Protein AF-A0A392QQW1-F1 (afdb_monomer)

Radius of gyration: 14.08 Å; Cα contacts (8 Å, |Δi|>4): 151; chains: 1; bounding box: 34×27×39 Å

Secondary structure (DSSP, 8-state):
-PPPP-TTS-HHHHHHHHTTSEEEEETTS---S-TT-EEEEEETTHHHH--HHHHHHHHHHHHHHEEEEEEEE---TT--S-STTTTTTS-SPPP-EEEEE---

Organism: NCBI:txid97028

Structure (mmCIF, N/CA/C/O backbone):
data_AF-A0A392QQW1-F1
#
_entry.id   AF-A0A392QQW1-F1
#
loop_
_atom_site.group_PDB
_atom_site.id
_atom_site.type_symbol
_atom_site.label_atom_id
_atom_site.label_alt_id
_atom_site.label_comp_id
_atom_site.label_asym_id
_atom_site.label_entity_id
_atom_site.label_seq_id
_atom_site.pdbx_PDB_ins_code
_atom_site.Cartn_x
_atom_site.Cartn_y
_atom_site.Cartn_z
_atom_site.occupancy
_atom_site.B_iso_or_equiv
_atom_site.auth_seq_id
_atom_site.auth_comp_id
_atom_site.auth_asym_id
_atom_site.auth_atom_id
_atom_site.pdbx_PDB_model_num
ATOM 1 N N . VAL A 1 1 ? -8.112 15.455 4.403 1.00 60.12 1 VAL A N 1
ATOM 2 C CA . VAL A 1 1 ? -7.328 15.033 3.221 1.00 60.12 1 VAL A CA 1
ATOM 3 C C . VAL A 1 1 ? -8.315 14.800 2.103 1.00 60.12 1 VAL A C 1
ATOM 5 O O . VAL A 1 1 ? -9.230 14.001 2.287 1.00 60.12 1 VAL A O 1
ATOM 8 N N . GLU A 1 2 ? -8.196 15.572 1.031 1.00 57.81 2 GLU A N 1
ATOM 9 C CA . GLU A 1 2 ? -9.027 15.411 -0.161 1.00 57.81 2 GLU A CA 1
ATOM 10 C C . GLU A 1 2 ? -8.633 14.104 -0.878 1.00 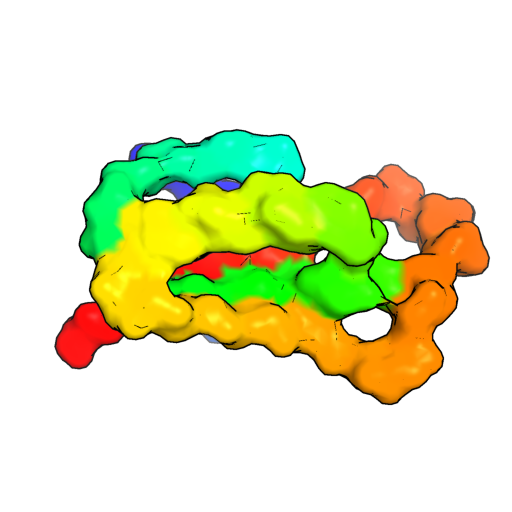57.81 2 GLU A C 1
ATOM 12 O O . GLU A 1 2 ? -7.449 13.748 -0.849 1.00 57.81 2 GLU A O 1
ATOM 17 N N . PRO A 1 3 ? -9.583 13.323 -1.423 1.00 61.56 3 PRO A N 1
ATOM 18 C CA . PRO A 1 3 ? -9.258 12.067 -2.092 1.00 61.56 3 PRO A CA 1
ATOM 19 C C . PRO A 1 3 ? -8.358 12.318 -3.304 1.00 61.56 3 PRO A C 1
ATOM 21 O O . PRO A 1 3 ? -8.598 13.256 -4.058 1.00 61.56 3 PRO A O 1
ATOM 24 N N . TYR A 1 4 ? -7.348 11.469 -3.503 1.00 68.31 4 TYR A N 1
ATOM 25 C CA . TYR A 1 4 ? -6.562 11.487 -4.735 1.00 68.31 4 TYR A CA 1
ATOM 26 C C . TYR A 1 4 ? -7.474 11.262 -5.951 1.00 68.31 4 TYR A C 1
ATOM 28 O O . TYR A 1 4 ? -8.490 10.568 -5.839 1.00 68.31 4 TYR A O 1
ATOM 36 N N . ASP A 1 5 ? -7.108 11.836 -7.095 1.00 70.19 5 ASP A N 1
ATOM 37 C CA . ASP A 1 5 ? -7.884 11.682 -8.320 1.00 70.19 5 ASP A CA 1
ATOM 38 C C . ASP A 1 5 ? -7.880 10.217 -8.793 1.00 70.19 5 ASP A C 1
ATOM 40 O O . ASP A 1 5 ? -6.838 9.576 -8.938 1.00 70.19 5 ASP A O 1
ATOM 44 N N . ILE A 1 6 ? -9.079 9.677 -8.996 1.00 73.00 6 ILE A N 1
ATOM 45 C CA . ILE A 1 6 ? -9.343 8.289 -9.384 1.00 73.00 6 ILE A CA 1
ATOM 46 C C . ILE A 1 6 ? -10.206 8.225 -10.650 1.00 73.00 6 ILE A C 1
ATOM 48 O O . ILE A 1 6 ? -10.977 7.280 -10.822 1.00 73.00 6 ILE A O 1
ATOM 52 N N . GLU A 1 7 ? -10.131 9.232 -11.524 1.00 72.56 7 GLU A N 1
ATOM 53 C CA . GLU A 1 7 ? -10.884 9.308 -12.785 1.00 72.56 7 GLU A CA 1
ATOM 54 C C . GLU A 1 7 ? -10.818 8.021 -13.625 1.00 72.56 7 GLU A C 1
ATOM 56 O O . GLU A 1 7 ? -11.855 7.576 -14.126 1.00 72.56 7 GLU A O 1
ATOM 61 N N . ASP A 1 8 ? -9.667 7.348 -13.665 1.00 72.31 8 ASP A N 1
ATOM 62 C CA . ASP A 1 8 ? -9.460 6.107 -14.427 1.00 72.31 8 ASP A CA 1
ATOM 63 C C . ASP A 1 8 ? -9.901 4.823 -13.686 1.00 72.31 8 ASP A C 1
ATOM 65 O O . ASP A 1 8 ? -9.861 3.728 -14.247 1.00 72.31 8 ASP A O 1
ATOM 69 N N . ALA A 1 9 ? -10.338 4.917 -12.424 1.00 75.88 9 ALA A N 1
ATOM 70 C CA . ALA A 1 9 ? -10.715 3.749 -11.626 1.00 75.88 9 ALA A CA 1
ATOM 71 C C . ALA A 1 9 ? -12.119 3.206 -11.960 1.00 75.88 9 ALA A C 1
ATOM 73 O O . ALA A 1 9 ? -13.039 3.950 -12.331 1.00 75.88 9 ALA A O 1
ATOM 74 N N . ASP A 1 10 ? -12.307 1.900 -11.733 1.00 82.62 10 ASP A N 1
ATOM 75 C CA . ASP A 1 10 ? -13.602 1.226 -11.866 1.00 82.62 10 ASP A CA 1
ATOM 76 C C . ASP A 1 10 ? -14.681 1.841 -10.951 1.00 82.62 10 ASP A C 1
ATOM 78 O O . ASP A 1 10 ? -14.398 2.386 -9.875 1.00 82.62 10 ASP A O 1
ATOM 82 N N . ARG A 1 11 ? -15.952 1.719 -11.358 1.00 85.94 11 ARG A N 1
ATOM 83 C CA . ARG A 1 11 ? -17.105 2.243 -10.607 1.00 85.94 11 ARG A CA 1
ATOM 84 C C . ARG A 1 11 ? -17.171 1.692 -9.182 1.00 85.94 11 ARG A C 1
ATOM 86 O O . ARG A 1 11 ? -17.512 2.447 -8.269 1.00 85.94 11 ARG A O 1
ATOM 93 N N . ASN A 1 12 ? -16.814 0.425 -8.972 1.00 85.12 12 ASN A N 1
ATOM 94 C CA . ASN A 1 12 ? -16.821 -0.184 -7.643 1.00 85.12 12 ASN A CA 1
ATOM 95 C C . ASN A 1 12 ? -15.745 0.427 -6.741 1.00 85.12 12 ASN A C 1
ATOM 97 O O . ASN A 1 12 ? -16.024 0.766 -5.592 1.00 85.12 12 ASN A O 1
ATOM 101 N N . CYS A 1 13 ? -14.542 0.654 -7.276 1.00 81.12 13 CYS A N 1
ATOM 102 C CA . CYS A 1 13 ? -13.459 1.316 -6.548 1.00 81.12 13 CYS A CA 1
ATOM 103 C C . CYS A 1 13 ? -13.864 2.742 -6.143 1.00 81.12 13 CYS A C 1
ATOM 105 O O . CYS A 1 13 ? -13.794 3.107 -4.968 1.00 81.12 13 CYS A O 1
ATOM 107 N N . LYS A 1 14 ? -14.421 3.516 -7.085 1.00 84.62 14 LYS A N 1
ATOM 108 C CA . LYS A 1 14 ? -14.960 4.859 -6.812 1.00 84.62 14 LYS A CA 1
ATOM 109 C C . LYS A 1 14 ? -16.023 4.846 -5.714 1.00 84.62 14 LYS A C 1
ATOM 111 O O . LYS A 1 14 ? -16.029 5.728 -4.856 1.00 84.62 14 LYS A O 1
ATOM 116 N N . ALA A 1 15 ? -16.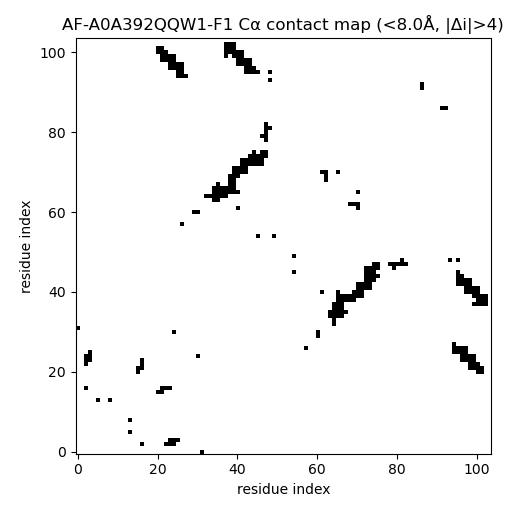907 3.849 -5.707 1.00 88.12 15 ALA A N 1
ATOM 117 C CA . ALA A 1 15 ? -17.921 3.705 -4.668 1.00 88.12 15 ALA A CA 1
ATOM 118 C C . ALA A 1 15 ? -17.307 3.426 -3.285 1.00 88.12 15 ALA A C 1
ATOM 120 O O . ALA A 1 15 ? -17.734 4.033 -2.304 1.00 88.12 15 ALA A O 1
ATOM 121 N N . LEU A 1 16 ? -16.289 2.563 -3.196 1.00 86.50 16 LEU A N 1
ATOM 122 C CA . LEU A 1 16 ? -15.589 2.270 -1.939 1.00 86.50 16 LEU A CA 1
ATOM 123 C C . LEU A 1 16 ? -14.845 3.492 -1.383 1.00 86.50 16 LEU A C 1
ATOM 125 O O . LEU A 1 16 ? -14.876 3.727 -0.174 1.00 86.50 16 LEU A O 1
ATOM 129 N N . VAL A 1 17 ? -14.241 4.303 -2.257 1.00 85.00 17 VAL A N 1
ATOM 130 C CA . VAL A 1 17 ? -13.584 5.562 -1.866 1.00 85.00 17 VAL A CA 1
ATOM 131 C C . VAL A 1 17 ? -14.601 6.586 -1.369 1.00 85.00 17 VAL A C 1
ATOM 133 O O . VAL A 1 17 ? -14.410 7.181 -0.309 1.00 85.00 17 VAL A O 1
ATOM 136 N N . ARG A 1 18 ? -15.727 6.747 -2.078 1.00 85.69 18 ARG A N 1
ATOM 137 C CA . ARG A 1 18 ? -16.825 7.636 -1.655 1.00 85.69 18 ARG A CA 1
ATOM 138 C C . ARG A 1 18 ? -17.433 7.222 -0.315 1.00 85.69 18 ARG A C 1
ATOM 140 O O . ARG A 1 18 ? -17.787 8.088 0.476 1.00 85.69 18 ARG A O 1
ATOM 147 N N . LYS A 1 19 ? -17.516 5.917 -0.040 1.00 88.19 19 LYS A N 1
ATOM 148 C CA . LYS A 1 19 ? -17.955 5.371 1.257 1.00 88.19 19 LYS A CA 1
ATOM 149 C C . LYS A 1 19 ? -16.902 5.511 2.366 1.00 88.19 19 LYS A C 1
ATOM 151 O O . LYS A 1 19 ? -17.193 5.184 3.509 1.00 88.19 19 LYS A O 1
ATOM 156 N N . GLY A 1 20 ? -15.685 5.966 2.053 1.00 83.62 20 GLY A N 1
ATOM 157 C CA . GLY A 1 20 ? -14.595 6.133 3.019 1.00 83.62 20 GLY A CA 1
ATOM 158 C C . GLY A 1 20 ? -13.940 4.828 3.484 1.00 83.62 20 GLY A C 1
ATOM 159 O O . GLY A 1 20 ? -13.076 4.874 4.358 1.00 83.62 20 GLY A O 1
ATOM 160 N N . ILE A 1 21 ? -14.320 3.692 2.891 1.00 84.56 21 ILE A N 1
ATOM 161 C CA . ILE A 1 21 ? -13.774 2.360 3.198 1.00 84.56 21 ILE A CA 1
ATOM 162 C C . ILE A 1 21 ? -12.328 2.267 2.702 1.00 84.56 21 ILE A C 1
ATOM 164 O O . ILE A 1 21 ? -11.452 1.743 3.389 1.00 84.56 21 ILE A O 1
ATOM 168 N N . VAL A 1 22 ? -12.087 2.822 1.512 1.00 85.94 22 VAL A N 1
ATOM 169 C CA . VAL A 1 22 ? -10.774 2.865 0.870 1.00 85.94 22 VAL A CA 1
ATOM 170 C C . VAL A 1 22 ? -10.294 4.309 0.808 1.00 85.94 22 VAL A C 1
ATOM 172 O O . VAL A 1 22 ? -11.036 5.208 0.408 1.00 85.94 22 VAL A O 1
ATOM 175 N N . ARG A 1 23 ? -9.036 4.545 1.176 1.00 86.81 23 ARG A N 1
ATOM 176 C CA . ARG A 1 23 ? -8.333 5.797 0.874 1.00 86.81 23 ARG A CA 1
ATOM 177 C C . ARG A 1 23 ? -7.298 5.534 -0.206 1.00 86.81 23 ARG A C 1
ATOM 179 O O . ARG A 1 23 ? -6.660 4.489 -0.205 1.00 86.81 23 ARG A O 1
ATOM 186 N N . VAL A 1 24 ? -7.151 6.478 -1.129 1.00 84.31 24 VAL A N 1
ATOM 187 C CA . VAL A 1 24 ? -6.184 6.378 -2.225 1.00 84.31 24 VAL A CA 1
ATOM 188 C C . VAL A 1 24 ? -5.121 7.446 -2.041 1.00 84.31 24 VAL A C 1
ATOM 190 O O . VAL A 1 24 ? -5.446 8.587 -1.709 1.00 84.31 24 VAL A O 1
ATOM 193 N N . ALA A 1 25 ? -3.861 7.069 -2.220 1.00 82.81 25 ALA A N 1
ATOM 194 C CA . ALA A 1 25 ? -2.734 7.989 -2.207 1.00 82.81 25 ALA A CA 1
ATOM 195 C C . ALA A 1 25 ? -1.740 7.644 -3.317 1.00 82.81 25 ALA A C 1
ATOM 197 O O . ALA A 1 25 ? -1.653 6.498 -3.759 1.00 82.81 25 ALA A O 1
ATOM 198 N N . ASP A 1 26 ? -0.974 8.641 -3.744 1.00 77.00 26 ASP A N 1
ATOM 199 C CA . ASP A 1 26 ? 0.160 8.438 -4.635 1.00 77.00 26 ASP A CA 1
ATOM 200 C C . ASP A 1 26 ? 1.431 8.301 -3.806 1.00 77.00 26 ASP A C 1
ATOM 202 O O . ASP A 1 26 ? 1.822 9.194 -3.055 1.00 77.00 26 ASP A O 1
ATOM 206 N N . ILE A 1 27 ? 2.071 7.152 -3.971 1.00 76.06 27 ILE A N 1
ATOM 207 C CA . ILE A 1 27 ? 3.278 6.747 -3.260 1.00 76.06 27 ILE A CA 1
ATOM 208 C C . ILE A 1 27 ? 4.502 7.623 -3.568 1.00 76.06 27 ILE A C 1
ATOM 210 O O . ILE A 1 27 ? 5.487 7.586 -2.832 1.00 76.06 27 ILE A O 1
ATOM 214 N N . LYS A 1 28 ? 4.440 8.436 -4.633 1.00 72.25 28 LYS A N 1
ATOM 215 C CA . LYS A 1 28 ? 5.444 9.464 -4.945 1.00 72.25 28 LYS A CA 1
ATOM 216 C C . LYS A 1 28 ? 5.516 10.548 -3.872 1.00 72.25 28 LYS A C 1
ATOM 218 O O . LYS A 1 28 ? 6.564 11.178 -3.733 1.00 72.25 28 LYS A O 1
ATOM 223 N N . PHE A 1 29 ? 4.436 10.755 -3.121 1.00 80.75 29 PHE A N 1
ATOM 224 C CA . PHE A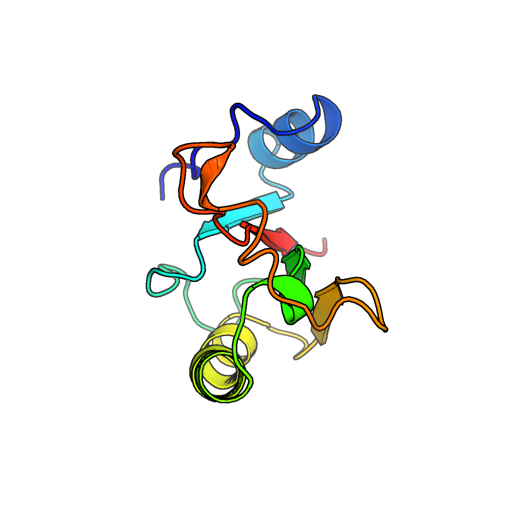 1 29 ? 4.350 11.767 -2.078 1.00 80.75 29 PHE A CA 1
ATOM 225 C C . PHE A 1 29 ? 4.362 11.127 -0.684 1.00 80.75 29 PHE A C 1
ATOM 227 O O . PHE A 1 29 ? 3.859 10.016 -0.510 1.00 80.75 29 PHE A O 1
ATOM 234 N N . PRO A 1 30 ? 4.912 11.817 0.333 1.00 81.81 30 PRO A N 1
ATOM 235 C CA . PRO A 1 30 ? 4.815 11.361 1.714 1.00 81.81 30 PRO A CA 1
ATOM 236 C C . PRO A 1 30 ? 3.355 11.140 2.104 1.00 81.81 30 PRO A C 1
ATOM 238 O O . PRO A 1 30 ? 2.508 11.999 1.844 1.00 81.81 30 PRO A O 1
ATOM 241 N N . LEU A 1 31 ? 3.050 10.015 2.750 1.00 86.25 31 LEU A N 1
ATOM 242 C CA . LEU A 1 31 ? 1.672 9.735 3.119 1.00 86.25 31 LEU A CA 1
ATOM 243 C C . LEU A 1 31 ? 1.216 10.671 4.250 1.00 86.25 31 LEU A C 1
ATOM 245 O O . LEU A 1 31 ? 1.783 10.637 5.348 1.00 86.25 31 LEU A O 1
ATOM 249 N N . PRO A 1 32 ? 0.141 11.456 4.052 1.00 86.38 32 PRO A N 1
ATOM 250 C CA . PRO A 1 32 ? -0.336 12.443 5.021 1.00 86.38 32 PRO A CA 1
ATOM 251 C C . PRO A 1 32 ? -1.135 11.806 6.173 1.00 86.38 32 PRO A C 1
ATOM 253 O O . PRO A 1 32 ? -2.025 12.431 6.750 1.00 86.38 32 PRO A O 1
ATOM 256 N N . TYR A 1 33 ? -0.862 10.541 6.493 1.00 89.44 33 TYR A N 1
ATOM 257 C CA . TYR A 1 33 ? -1.588 9.766 7.494 1.00 89.44 33 TYR A CA 1
ATOM 258 C C . TYR A 1 33 ? -0.766 9.611 8.769 1.00 89.44 33 TYR A C 1
ATOM 260 O O . TYR A 1 33 ? 0.469 9.597 8.749 1.00 89.44 33 TYR A O 1
ATOM 268 N N . ARG A 1 34 ? -1.454 9.487 9.906 1.00 90.81 34 ARG A N 1
ATOM 269 C CA . ARG A 1 34 ? -0.812 9.217 11.197 1.00 90.81 34 ARG A CA 1
ATOM 270 C C . ARG A 1 34 ? -0.290 7.771 11.231 1.00 90.81 34 ARG A C 1
ATOM 272 O O . ARG A 1 34 ? -0.778 6.934 10.469 1.00 90.81 34 ARG A O 1
ATOM 279 N N . PRO A 1 35 ? 0.693 7.450 12.086 1.00 93.69 35 PRO A N 1
ATOM 280 C CA . PRO A 1 35 ? 1.102 6.064 12.272 1.00 93.69 35 PRO A CA 1
ATOM 281 C C . PRO A 1 35 ? -0.085 5.168 12.659 1.00 93.69 35 PRO A C 1
ATOM 283 O O . PRO A 1 35 ? -0.960 5.623 13.394 1.00 93.69 35 PRO A O 1
ATOM 286 N N . LYS A 1 36 ? -0.099 3.919 12.176 1.00 93.00 36 LYS A N 1
ATOM 287 C CA . LYS A 1 36 ? -1.140 2.910 12.456 1.00 93.00 36 LYS A CA 1
ATOM 288 C C . LYS A 1 36 ? -2.571 3.364 12.117 1.00 93.00 36 LYS A C 1
ATOM 290 O O . LYS A 1 36 ? -3.507 3.085 12.859 1.00 93.00 36 LYS A O 1
ATOM 295 N N . SER A 1 37 ? -2.738 4.095 11.013 1.00 90.88 37 SER A N 1
ATOM 296 C CA . SER A 1 37 ? -4.054 4.591 10.574 1.00 90.88 37 SER A CA 1
ATOM 297 C C . SER A 1 37 ? -4.883 3.548 9.827 1.00 90.88 37 SER A C 1
ATOM 299 O O . SER A 1 37 ? -6.093 3.716 9.740 1.00 90.88 37 SER A O 1
ATOM 301 N N . PHE A 1 38 ? -4.254 2.514 9.263 1.00 91.44 38 PHE A N 1
ATOM 302 C CA . PHE A 1 38 ? -4.931 1.519 8.430 1.00 91.44 38 PHE A CA 1
ATOM 303 C C . PHE A 1 38 ? -4.547 0.117 8.862 1.00 91.44 38 PHE A C 1
ATOM 305 O O . PHE A 1 38 ? -3.380 -0.142 9.129 1.00 91.44 38 PHE A O 1
ATOM 312 N N . SER A 1 39 ? -5.504 -0.804 8.858 1.00 90.12 39 SER A N 1
ATOM 313 C CA . SER A 1 39 ? -5.228 -2.222 9.121 1.00 90.12 39 SER A CA 1
ATOM 314 C C . SER A 1 39 ? -4.262 -2.808 8.078 1.00 90.12 39 SER A C 1
ATOM 316 O O . SER A 1 39 ? -3.213 -3.355 8.413 1.00 90.12 39 SER A O 1
ATOM 318 N N . HIS A 1 40 ? -4.554 -2.570 6.794 1.00 88.44 40 HIS A N 1
ATOM 319 C CA . HIS A 1 40 ? -3.882 -3.193 5.663 1.00 88.44 40 HIS A CA 1
ATOM 320 C C . HIS A 1 40 ? -3.588 -2.161 4.576 1.00 88.44 40 HIS A C 1
ATOM 322 O O . HIS A 1 40 ? -4.377 -1.245 4.314 1.00 88.44 40 HIS A O 1
ATOM 328 N N . ILE A 1 41 ? -2.449 -2.342 3.915 1.00 90.19 41 ILE A N 1
ATOM 329 C CA . ILE A 1 41 ? -1.969 -1.479 2.838 1.00 90.19 41 ILE A CA 1
ATOM 330 C C . ILE A 1 41 ? -1.847 -2.319 1.571 1.00 90.19 41 ILE A C 1
ATOM 332 O O . ILE A 1 41 ? -1.152 -3.330 1.578 1.00 90.19 41 ILE A O 1
ATOM 336 N N . ILE A 1 42 ? -2.485 -1.909 0.479 1.00 87.94 42 ILE A N 1
ATOM 337 C CA . ILE A 1 42 ? -2.395 -2.581 -0.819 1.00 87.94 42 ILE A CA 1
ATOM 338 C C . ILE A 1 42 ? -1.734 -1.623 -1.808 1.00 87.94 42 ILE A C 1
ATOM 340 O O . ILE A 1 42 ? -2.246 -0.539 -2.075 1.00 87.94 42 ILE A O 1
ATOM 344 N N . VAL A 1 43 ? -0.594 -2.014 -2.369 1.00 83.62 43 VAL A N 1
ATOM 345 C CA . VAL A 1 43 ? 0.110 -1.232 -3.391 1.00 83.62 43 VAL A CA 1
ATOM 346 C C . VAL A 1 43 ? -0.153 -1.864 -4.756 1.00 83.62 43 VAL A C 1
ATOM 348 O O . VAL A 1 43 ? 0.227 -3.019 -4.987 1.00 83.62 43 VAL A O 1
ATOM 351 N N . SER A 1 44 ? -0.800 -1.120 -5.658 1.00 76.62 44 SER A N 1
ATOM 352 C CA . SER A 1 44 ? -1.025 -1.575 -7.035 1.00 76.62 44 SER A CA 1
ATOM 353 C C . SER A 1 44 ? 0.260 -1.495 -7.849 1.00 76.62 44 SER A C 1
ATOM 355 O O . SER A 1 44 ? 0.949 -0.474 -7.802 1.00 76.62 44 SER A O 1
ATOM 357 N N . ASP A 1 45 ? 0.566 -2.560 -8.594 1.00 70.62 45 ASP A N 1
ATOM 358 C CA . ASP A 1 45 ? 1.639 -2.610 -9.600 1.00 70.62 45 ASP A CA 1
ATOM 359 C C . ASP A 1 45 ? 3.021 -2.161 -9.074 1.00 70.62 45 ASP A C 1
ATOM 361 O O . ASP A 1 45 ? 3.863 -1.612 -9.792 1.00 70.62 45 ASP A O 1
ATOM 365 N N . ALA A 1 46 ? 3.272 -2.382 -7.780 1.00 69.56 46 ALA A N 1
ATOM 366 C CA . ALA A 1 46 ? 4.470 -1.901 -7.096 1.00 69.56 46 ALA A CA 1
ATOM 367 C C . ALA A 1 46 ? 5.742 -2.472 -7.729 1.00 69.56 46 ALA A C 1
ATOM 369 O O . ALA A 1 46 ? 6.735 -1.769 -7.905 1.00 69.56 46 ALA A O 1
ATOM 370 N N . LEU A 1 47 ? 5.703 -3.754 -8.091 1.00 66.50 47 LEU A N 1
ATOM 371 C CA . LEU A 1 47 ? 6.853 -4.473 -8.638 1.00 66.50 47 LEU A CA 1
ATOM 372 C C . LEU A 1 47 ? 7.143 -4.118 -10.102 1.00 66.50 47 LEU A C 1
ATOM 374 O O . LEU A 1 47 ? 8.265 -4.340 -10.562 1.00 66.50 47 LEU A O 1
ATOM 378 N N . ASP A 1 48 ? 6.164 -3.544 -10.804 1.00 67.62 48 ASP A N 1
ATOM 379 C CA . ASP A 1 48 ? 6.271 -3.169 -12.214 1.00 67.62 48 ASP A CA 1
ATOM 380 C C . ASP A 1 48 ? 6.814 -1.737 -12.388 1.00 67.62 48 ASP A C 1
ATOM 382 O O . ASP A 1 48 ? 7.468 -1.432 -13.391 1.00 67.62 48 ASP A O 1
ATOM 386 N N . TYR A 1 49 ? 6.608 -0.867 -11.388 1.00 64.62 49 TYR A N 1
ATOM 387 C CA . TYR A 1 49 ? 6.994 0.551 -11.446 1.00 64.62 49 TYR A CA 1
ATOM 388 C C . TYR A 1 49 ? 8.075 0.971 -10.443 1.00 64.62 49 TYR A C 1
ATOM 390 O O . TYR A 1 49 ? 8.759 1.973 -10.672 1.00 64.62 49 TYR A O 1
ATOM 398 N N . MET A 1 50 ? 8.275 0.238 -9.343 1.00 71.31 50 MET A N 1
ATOM 399 C CA . MET A 1 50 ? 9.288 0.592 -8.347 1.00 71.31 50 MET A CA 1
ATOM 400 C C . MET A 1 50 ? 10.589 -0.159 -8.577 1.00 71.31 50 MET A C 1
ATOM 402 O O . MET A 1 50 ? 10.653 -1.387 -8.554 1.00 71.31 50 MET A O 1
ATOM 406 N N . SER A 1 51 ? 11.680 0.596 -8.697 1.00 76.62 51 SER A N 1
ATOM 407 C CA . SER A 1 51 ? 13.010 0.002 -8.564 1.00 76.62 51 SER A CA 1
ATOM 408 C C . SER A 1 51 ? 13.185 -0.602 -7.159 1.00 76.62 51 SER A C 1
ATOM 410 O O . SER A 1 51 ? 12.638 -0.057 -6.195 1.00 76.62 51 SER A O 1
ATOM 412 N N . PRO A 1 52 ? 14.019 -1.647 -6.988 1.00 79.31 52 PRO A N 1
ATOM 413 C CA . PRO A 1 52 ? 14.324 -2.200 -5.664 1.00 79.31 52 PRO A CA 1
ATOM 414 C C . PRO A 1 52 ? 14.794 -1.137 -4.656 1.00 79.31 52 PRO A C 1
ATOM 416 O O . PRO A 1 52 ? 14.424 -1.164 -3.486 1.00 79.31 52 PRO A O 1
ATOM 419 N N . LYS A 1 53 ? 15.557 -0.139 -5.126 1.00 80.69 53 LYS A N 1
ATOM 420 C CA . LYS A 1 53 ? 16.021 0.991 -4.308 1.00 80.69 53 LYS A CA 1
ATOM 421 C C . LYS A 1 53 ? 14.869 1.873 -3.820 1.00 80.69 53 LYS A C 1
ATOM 423 O O . LYS A 1 53 ? 14.927 2.365 -2.698 1.00 80.69 53 LYS A O 1
ATOM 428 N N . TYR A 1 54 ? 13.863 2.109 -4.661 1.00 78.88 54 TYR A N 1
ATOM 429 C CA . TYR A 1 54 ? 12.700 2.914 -4.293 1.00 78.88 54 TYR A CA 1
ATOM 430 C C . TYR A 1 54 ? 11.788 2.148 -3.335 1.00 78.88 54 TYR A C 1
ATOM 432 O O . TYR A 1 54 ? 11.419 2.686 -2.298 1.00 78.88 54 TYR A O 1
ATOM 440 N N . LEU A 1 55 ? 11.551 0.860 -3.602 1.00 80.38 55 LEU A N 1
ATOM 441 C CA . LEU A 1 55 ? 10.784 -0.014 -2.715 1.00 80.38 55 LEU A CA 1
ATOM 442 C C . LEU A 1 55 ? 11.365 -0.033 -1.292 1.00 80.38 55 LEU A C 1
ATOM 444 O O . LEU A 1 55 ? 10.639 0.190 -0.327 1.00 80.38 55 LEU A O 1
ATOM 448 N N . ASN A 1 56 ? 12.685 -0.199 -1.162 1.00 85.19 56 ASN A N 1
ATOM 449 C CA . ASN A 1 56 ? 13.360 -0.198 0.140 1.00 85.19 56 ASN A CA 1
ATOM 450 C C . ASN A 1 56 ? 13.216 1.128 0.900 1.00 85.19 56 ASN A C 1
ATOM 452 O O . ASN A 1 56 ? 13.196 1.128 2.127 1.00 85.19 56 ASN A O 1
ATOM 456 N N . LYS A 1 57 ? 13.117 2.258 0.190 1.00 85.88 57 LYS A N 1
ATOM 457 C CA . LYS A 1 57 ? 12.885 3.567 0.815 1.00 85.88 57 LYS A CA 1
ATOM 458 C C . LYS A 1 57 ? 11.439 3.755 1.253 1.00 85.88 57 LYS A C 1
ATOM 460 O O . LYS A 1 57 ? 11.204 4.436 2.245 1.00 85.88 57 LYS A O 1
ATOM 465 N N . THR A 1 58 ? 10.493 3.178 0.521 1.00 84.31 58 THR A N 1
ATOM 466 C CA . THR A 1 58 ? 9.067 3.367 0.786 1.00 84.31 58 THR A CA 1
ATOM 467 C C . THR A 1 58 ? 8.525 2.401 1.835 1.00 84.31 58 THR A C 1
ATOM 469 O O . THR A 1 58 ? 7.629 2.764 2.589 1.00 84.31 58 THR A O 1
ATOM 472 N N . LEU A 1 59 ? 9.095 1.198 1.953 1.00 87.69 59 LEU A N 1
ATOM 473 C CA . LEU A 1 59 ? 8.661 0.184 2.921 1.00 87.69 59 LEU A CA 1
ATOM 474 C C . LEU A 1 59 ? 8.513 0.703 4.366 1.00 87.69 59 LEU A C 1
ATOM 476 O O . LEU A 1 5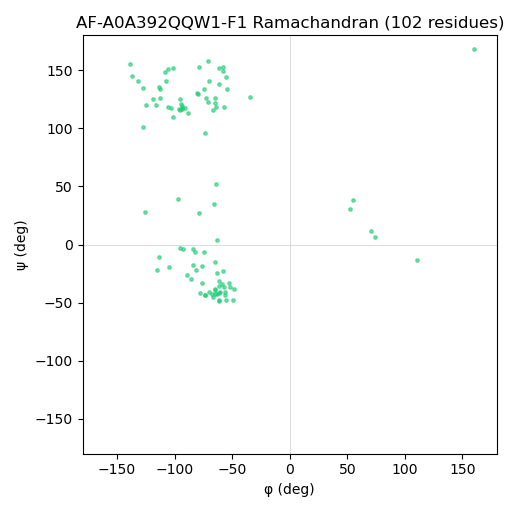9 ? 7.457 0.462 4.946 1.00 87.69 59 LEU A O 1
ATOM 480 N N . PRO A 1 60 ? 9.477 1.443 4.954 1.00 91.31 60 PRO A N 1
ATOM 481 C CA . PRO A 1 60 ? 9.325 1.972 6.312 1.00 91.31 60 PRO A CA 1
ATOM 482 C C . PRO A 1 60 ? 8.110 2.889 6.475 1.00 91.31 60 PRO A C 1
ATOM 484 O O . PRO A 1 60 ? 7.478 2.914 7.527 1.00 91.31 60 PRO A O 1
ATOM 487 N N . GLU A 1 61 ? 7.778 3.637 5.427 1.00 89.25 61 GLU A N 1
ATOM 488 C CA . GLU A 1 61 ? 6.655 4.561 5.420 1.00 89.25 61 GLU A CA 1
ATOM 489 C C . GLU A 1 61 ? 5.322 3.788 5.351 1.00 89.25 61 GLU A C 1
ATOM 491 O O . GLU A 1 61 ? 4.431 4.028 6.167 1.00 89.25 61 GLU A O 1
ATOM 496 N N . LEU A 1 62 ? 5.241 2.755 4.504 1.00 89.81 62 LEU A N 1
ATOM 497 C CA . LEU A 1 62 ? 4.083 1.854 4.447 1.00 89.81 62 LEU A CA 1
ATOM 498 C C . LEU A 1 62 ? 3.865 1.109 5.770 1.00 89.81 62 LEU A C 1
ATOM 500 O O . LEU A 1 62 ? 2.735 0.994 6.244 1.00 89.81 62 LEU A O 1
ATOM 504 N N . ILE A 1 63 ? 4.951 0.643 6.395 1.00 91.88 63 ILE A N 1
ATOM 505 C CA . ILE A 1 63 ? 4.912 -0.013 7.708 1.00 91.88 63 ILE A CA 1
ATOM 506 C C . ILE A 1 63 ? 4.411 0.967 8.769 1.00 91.88 63 ILE A C 1
ATOM 508 O O . ILE A 1 63 ? 3.576 0.603 9.589 1.00 91.88 63 ILE A O 1
ATOM 512 N N . ARG A 1 64 ? 4.875 2.223 8.744 1.00 93.06 64 ARG A N 1
ATOM 513 C CA . ARG A 1 64 ? 4.469 3.252 9.710 1.00 93.06 64 ARG A CA 1
ATOM 514 C C . ARG A 1 64 ? 2.955 3.446 9.727 1.00 93.06 64 ARG A C 1
ATOM 516 O O . ARG A 1 64 ? 2.386 3.608 10.805 1.00 93.06 64 ARG A O 1
ATOM 523 N N . VAL A 1 65 ? 2.306 3.484 8.563 1.00 92.00 65 VAL A N 1
ATOM 524 C CA . VAL A 1 65 ? 0.857 3.730 8.466 1.00 92.00 65 VAL A CA 1
ATOM 525 C C . VAL A 1 65 ? 0.004 2.472 8.667 1.00 92.00 65 VAL A C 1
ATOM 527 O O . VAL A 1 65 ? -1.180 2.615 8.977 1.00 92.00 65 VAL A O 1
ATOM 530 N N . SER A 1 66 ? 0.589 1.276 8.545 1.00 93.19 66 SER A N 1
ATOM 531 C CA . SER A 1 66 ? -0.075 -0.003 8.819 1.00 93.19 66 SER A CA 1
ATOM 532 C C . SER A 1 66 ? -0.123 -0.297 10.323 1.00 93.19 66 SER A C 1
ATOM 534 O O . SER A 1 66 ? 0.884 -0.213 11.022 1.00 93.19 66 SER A O 1
ATOM 536 N N . ALA A 1 67 ? -1.301 -0.633 10.839 1.00 93.62 67 ALA A N 1
ATOM 537 C CA . ALA A 1 67 ? -1.507 -1.032 12.226 1.00 93.62 67 ALA A CA 1
ATOM 538 C C . ALA A 1 67 ? -1.074 -2.485 12.460 1.00 93.62 67 ALA A C 1
ATOM 540 O O . ALA A 1 67 ? -0.391 -2.758 13.449 1.00 93.62 67 ALA A O 1
ATOM 541 N N . ASP A 1 68 ? -1.401 -3.369 11.513 1.00 92.31 68 ASP A N 1
ATOM 542 C CA . ASP A 1 68 ? -1.181 -4.817 11.629 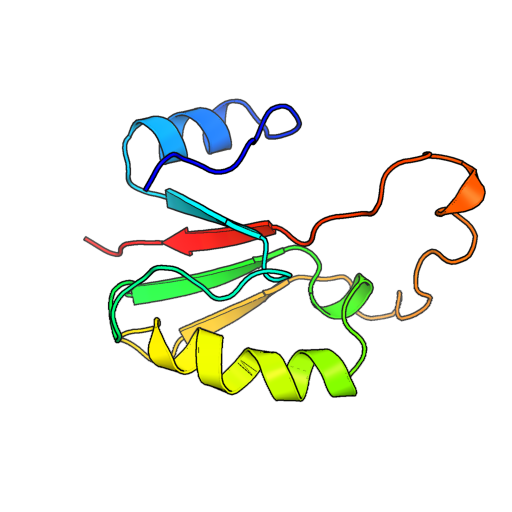1.00 92.31 68 ASP A CA 1
ATOM 543 C C . ASP A 1 68 ? 0.137 -5.267 10.977 1.00 92.31 68 ASP A C 1
ATOM 545 O O . ASP A 1 68 ? 0.499 -6.440 11.011 1.00 92.31 68 ASP A O 1
ATOM 549 N N . GLY A 1 69 ? 0.868 -4.335 10.356 1.00 89.19 69 GLY A N 1
ATOM 550 C CA . GLY A 1 69 ? 2.103 -4.622 9.628 1.00 89.19 69 GLY A CA 1
ATOM 551 C C . GLY A 1 69 ? 1.886 -5.380 8.315 1.00 89.19 69 GLY A C 1
ATOM 552 O O . GLY A 1 69 ? 2.855 -5.859 7.726 1.00 89.19 69 GLY A O 1
ATOM 553 N N . VAL A 1 70 ? 0.641 -5.493 7.838 1.00 90.81 70 VAL A N 1
ATOM 554 C CA . VAL A 1 70 ? 0.311 -6.213 6.605 1.00 90.81 70 VAL A CA 1
ATOM 555 C C . VAL A 1 70 ? 0.345 -5.266 5.408 1.00 90.81 70 VAL A C 1
ATOM 557 O O . VAL A 1 70 ? -0.445 -4.323 5.293 1.00 90.81 70 VAL A O 1
ATOM 560 N N . ILE A 1 71 ? 1.257 -5.558 4.482 1.00 89.56 71 ILE A N 1
ATOM 561 C CA . ILE A 1 71 ? 1.427 -4.833 3.222 1.00 89.56 71 ILE A CA 1
ATOM 562 C C . ILE A 1 71 ? 1.331 -5.837 2.075 1.00 89.56 71 ILE A C 1
ATOM 564 O O . ILE A 1 71 ? 2.129 -6.768 1.978 1.00 89.56 71 ILE A O 1
ATOM 568 N N . ILE A 1 72 ? 0.364 -5.630 1.188 1.00 88.31 72 ILE A N 1
ATOM 569 C CA . ILE A 1 72 ? 0.129 -6.446 0.001 1.00 88.31 72 ILE A CA 1
ATOM 570 C C . ILE A 1 72 ? 0.698 -5.691 -1.198 1.00 88.31 72 ILE A C 1
ATOM 572 O O . ILE A 1 72 ? 0.167 -4.664 -1.620 1.00 88.31 72 ILE A O 1
ATOM 576 N N . LEU A 1 73 ? 1.794 -6.202 -1.750 1.00 85.00 73 LEU A N 1
ATOM 577 C CA . LEU A 1 73 ? 2.370 -5.698 -2.992 1.00 85.00 73 LEU A CA 1
ATOM 578 C C . LEU A 1 73 ? 1.817 -6.524 -4.148 1.00 85.00 73 LEU A C 1
ATOM 580 O O . LEU A 1 73 ? 2.051 -7.729 -4.219 1.00 85.00 73 LEU A O 1
ATOM 584 N N . THR A 1 74 ? 1.088 -5.876 -5.048 1.00 80.31 74 THR A N 1
ATOM 585 C CA . THR A 1 74 ? 0.556 -6.527 -6.249 1.00 80.31 74 THR A CA 1
ATOM 586 C C . THR A 1 74 ? 1.418 -6.180 -7.465 1.00 80.31 74 THR A C 1
ATOM 588 O O . THR A 1 74 ? 2.096 -5.149 -7.492 1.00 80.31 74 THR A O 1
ATOM 591 N N . GLY A 1 75 ? 1.443 -7.077 -8.446 1.00 74.44 75 GLY A N 1
ATOM 592 C CA . GLY A 1 75 ? 2.222 -6.950 -9.679 1.00 74.44 75 GLY A CA 1
ATOM 593 C C . GLY A 1 75 ? 2.422 -8.313 -10.341 1.00 74.44 75 GLY A C 1
ATOM 594 O O . GLY A 1 75 ? 2.141 -9.349 -9.730 1.00 74.44 75 GLY A O 1
ATOM 595 N N . TYR A 1 76 ? 2.906 -8.332 -11.583 1.00 63.72 76 TYR A N 1
ATOM 596 C CA . TYR A 1 76 ? 3.054 -9.579 -12.344 1.00 63.72 76 TYR A CA 1
ATOM 597 C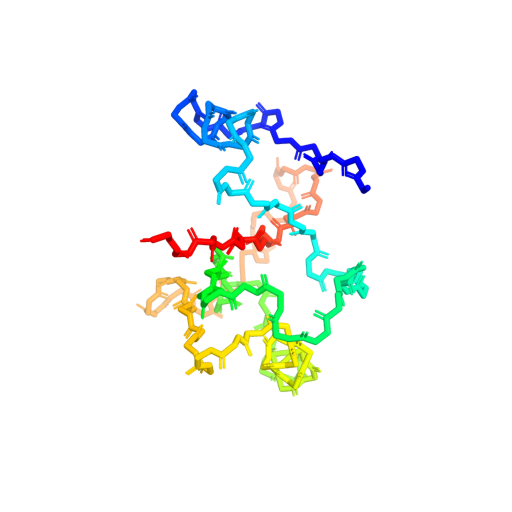 C . TYR A 1 76 ? 4.474 -10.171 -12.230 1.00 63.72 76 TYR A C 1
ATOM 599 O O . TYR A 1 76 ? 5.438 -9.583 -12.735 1.00 63.72 76 TYR A O 1
ATOM 607 N N . PRO A 1 77 ? 4.653 -11.369 -11.629 1.00 55.03 77 PRO A N 1
ATOM 608 C CA . PRO A 1 77 ? 5.960 -12.018 -11.577 1.00 55.03 77 PRO A CA 1
ATOM 609 C C . PRO A 1 77 ? 6.424 -12.373 -12.999 1.00 55.03 77 PRO A C 1
ATOM 611 O O . PRO A 1 77 ? 5.769 -13.124 -13.713 1.00 55.03 77 PRO A O 1
ATOM 614 N N . GLY A 1 78 ? 7.556 -11.802 -13.424 1.00 56.19 78 GLY A N 1
ATOM 615 C CA . GLY A 1 78 ? 8.141 -12.016 -14.757 1.00 56.19 78 GLY A CA 1
ATOM 616 C C . GLY A 1 78 ? 8.087 -10.805 -15.699 1.00 56.19 78 GLY A C 1
ATOM 617 O O . GLY A 1 78 ? 8.843 -10.773 -16.668 1.00 56.19 78 GLY A O 1
ATOM 618 N N . GLN A 1 79 ? 7.309 -9.759 -15.389 1.00 53.28 79 GLN A N 1
ATOM 619 C CA . GLN A 1 79 ? 7.315 -8.482 -16.126 1.00 53.28 79 GLN A CA 1
ATOM 620 C C . 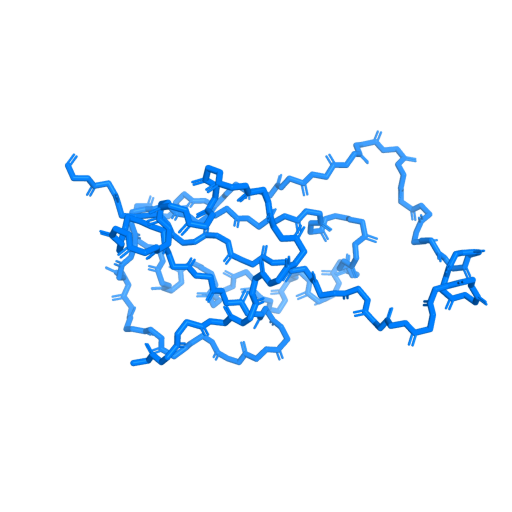GLN A 1 79 ? 8.200 -7.407 -15.473 1.00 53.28 79 GLN A C 1
ATOM 622 O O . GLN A 1 79 ? 7.943 -6.215 -15.566 1.00 53.28 79 GLN A O 1
ATOM 627 N N . ARG A 1 80 ? 9.369 -7.801 -14.946 1.00 50.44 80 ARG A N 1
ATOM 628 C CA . ARG A 1 80 ? 10.439 -6.864 -14.529 1.00 50.44 80 ARG A CA 1
ATOM 629 C C . ARG A 1 80 ? 11.035 -6.031 -15.673 1.00 50.44 80 ARG A C 1
ATOM 631 O O . ARG A 1 80 ? 11.980 -5.271 -15.463 1.00 50.44 80 ARG A O 1
ATOM 638 N N . ARG A 1 81 ? 10.509 -6.155 -16.892 1.00 48.03 81 ARG A N 1
ATOM 639 C CA . ARG A 1 81 ? 10.629 -5.082 -17.866 1.00 48.03 81 ARG A CA 1
ATOM 640 C C . ARG A 1 81 ? 9.671 -4.006 -17.394 1.00 48.03 81 ARG A C 1
ATOM 642 O O . ARG A 1 81 ? 8.502 -4.028 -17.769 1.00 48.03 81 ARG A O 1
ATOM 649 N N . ALA A 1 82 ? 10.205 -3.031 -16.652 1.00 48.38 82 ALA A N 1
ATOM 650 C CA . ALA A 1 82 ? 9.661 -1.685 -16.714 1.00 48.38 82 ALA A CA 1
ATOM 651 C C . ALA A 1 82 ? 9.213 -1.478 -18.164 1.00 48.38 82 ALA A C 1
ATOM 653 O O . ALA A 1 82 ? 9.969 -1.786 -19.095 1.00 48.38 82 ALA A O 1
ATOM 654 N N . LYS A 1 83 ? 7.961 -1.076 -18.363 1.00 44.50 83 LYS A N 1
ATOM 655 C CA . LYS A 1 83 ? 7.381 -0.744 -19.667 1.00 44.50 83 LYS A CA 1
ATOM 656 C C . LYS A 1 83 ? 8.101 0.484 -20.263 1.00 44.50 83 LYS A C 1
ATOM 658 O O . LYS A 1 83 ? 7.474 1.445 -20.685 1.00 44.50 83 LYS A O 1
ATOM 663 N N . VAL A 1 84 ? 9.434 0.463 -20.334 1.00 45.09 84 VAL A N 1
ATOM 664 C CA . VAL A 1 84 ? 10.306 1.425 -21.009 1.00 45.09 84 VAL A CA 1
ATOM 665 C C . VAL A 1 84 ? 9.835 1.582 -22.455 1.00 45.09 84 VAL A C 1
ATOM 667 O O . VAL A 1 84 ? 9.831 2.685 -22.978 1.00 45.09 84 VAL A O 1
ATOM 670 N N . ALA A 1 85 ? 9.301 0.513 -23.061 1.00 39.69 85 ALA A N 1
ATOM 671 C CA . ALA A 1 85 ? 8.719 0.545 -24.402 1.00 39.69 85 ALA A CA 1
ATOM 672 C C . ALA A 1 85 ? 7.257 1.050 -24.490 1.00 39.69 85 ALA A C 1
ATOM 674 O O . ALA A 1 85 ? 6.754 1.214 -25.599 1.00 39.69 85 ALA A O 1
ATOM 675 N N . GLN A 1 86 ? 6.551 1.298 -2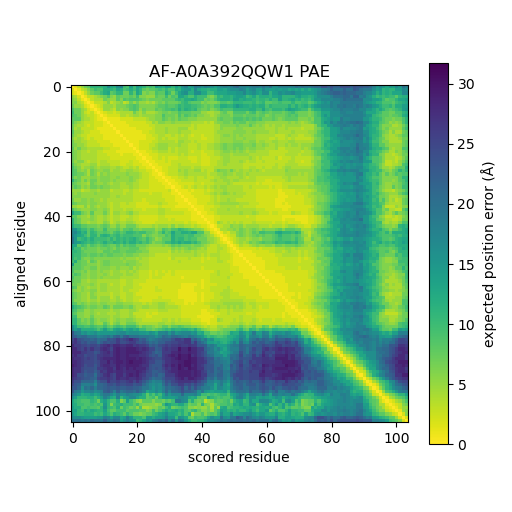3.377 1.00 42.97 86 GLN A N 1
ATOM 676 C CA . GLN A 1 86 ? 5.204 1.906 -23.403 1.00 42.97 86 GLN A CA 1
ATOM 677 C C . GLN A 1 86 ? 5.128 3.306 -22.781 1.00 42.97 86 GLN A C 1
ATOM 679 O O . GLN A 1 86 ? 4.149 4.006 -23.033 1.00 42.97 86 GLN A O 1
ATOM 684 N N . LEU A 1 87 ? 6.179 3.765 -22.091 1.00 43.12 87 LEU A N 1
ATOM 685 C CA . LEU A 1 87 ? 6.319 5.155 -21.631 1.00 43.12 87 LEU A CA 1
ATOM 686 C C . LEU A 1 87 ? 6.267 6.187 -22.777 1.00 43.12 87 LEU A C 1
ATOM 688 O O . LEU A 1 87 ? 5.886 7.327 -22.542 1.00 43.12 87 LEU A O 1
ATOM 692 N N . SER A 1 88 ? 6.573 5.797 -24.022 1.00 42.41 88 SER A N 1
ATOM 693 C CA . SER A 1 88 ? 6.480 6.689 -25.192 1.00 42.41 88 SER A CA 1
ATOM 694 C C . SER A 1 88 ? 5.148 6.633 -25.954 1.00 42.41 88 SER A C 1
ATOM 696 O O . SER A 1 88 ? 4.984 7.397 -26.899 1.00 42.41 88 SER A O 1
ATOM 698 N N . LYS A 1 89 ? 4.193 5.756 -25.593 1.00 41.91 89 LYS A N 1
ATOM 699 C CA . LYS A 1 89 ? 2.877 5.684 -26.277 1.00 41.91 89 LYS A CA 1
ATOM 700 C C . LYS A 1 89 ? 1.722 6.292 -25.488 1.00 41.91 89 LYS A C 1
ATOM 702 O O . LYS A 1 89 ? 0.712 6.645 -26.084 1.00 41.91 89 LYS A O 1
ATOM 707 N N . PHE A 1 90 ? 1.874 6.453 -24.180 1.00 45.62 90 PHE A N 1
ATOM 708 C CA . PHE A 1 90 ? 0.876 7.084 -23.328 1.00 45.62 90 PHE A CA 1
ATOM 709 C C . PHE A 1 90 ? 1.590 8.174 -22.540 1.00 45.62 90 PHE A C 1
ATOM 711 O O . PHE A 1 90 ? 2.314 7.876 -21.599 1.00 45.62 90 PHE A O 1
ATOM 718 N N . GLY A 1 91 ? 1.449 9.429 -22.968 1.00 36.28 91 GLY A N 1
ATOM 719 C CA . GLY A 1 91 ? 2.158 10.600 -22.437 1.00 36.28 91 GLY A CA 1
ATOM 720 C C . GLY A 1 91 ? 1.823 10.991 -20.990 1.00 36.28 91 GLY A C 1
ATOM 721 O O . GLY A 1 91 ? 1.793 12.180 -20.687 1.00 36.28 91 GLY A O 1
ATOM 722 N N . ARG A 1 92 ? 1.553 10.033 -20.093 1.00 43.56 92 ARG A N 1
ATOM 723 C CA . ARG A 1 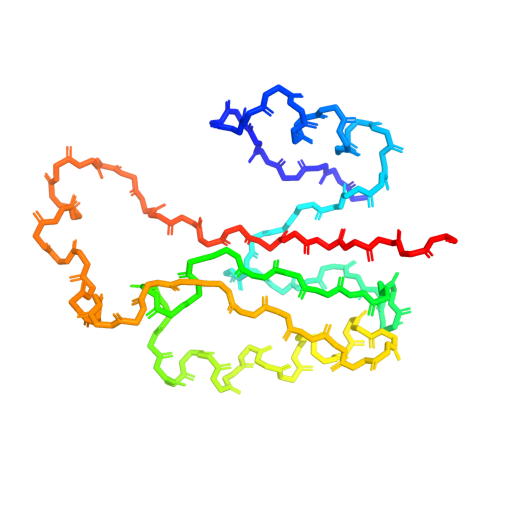92 ? 1.349 10.262 -18.659 1.00 43.56 92 ARG A CA 1
ATOM 724 C C . ARG A 1 92 ? 2.253 9.348 -17.824 1.00 43.56 92 ARG A C 1
ATOM 726 O O . ARG A 1 92 ? 2.337 8.152 -18.104 1.00 43.56 92 ARG A O 1
ATOM 733 N N . PRO A 1 93 ? 2.916 9.877 -16.781 1.00 42.84 93 PRO A N 1
ATOM 734 C CA . PRO A 1 93 ? 3.655 9.054 -15.840 1.00 42.84 93 PRO A CA 1
ATOM 735 C C . PRO A 1 93 ? 2.675 8.149 -15.097 1.00 42.84 93 PRO A C 1
ATOM 737 O O . PRO A 1 93 ? 1.758 8.622 -14.433 1.00 42.84 93 PRO A O 1
ATOM 740 N N . VAL A 1 94 ? 2.893 6.843 -15.190 1.00 46.22 94 VAL A N 1
ATOM 741 C CA . VAL A 1 94 ? 2.156 5.839 -14.419 1.00 46.22 94 VAL A CA 1
ATOM 742 C C . VAL A 1 94 ? 2.333 6.155 -12.928 1.00 46.22 94 VAL A C 1
ATOM 744 O O . VAL A 1 94 ? 3.459 6.245 -12.426 1.00 46.22 94 VAL A O 1
ATOM 747 N N . SER A 1 95 ? 1.234 6.448 -12.232 1.00 50.44 95 SER A N 1
ATOM 748 C CA . SER A 1 95 ? 1.210 6.559 -10.772 1.00 50.44 95 SER A CA 1
ATOM 749 C C . SER A 1 95 ? 0.811 5.209 -10.209 1.00 50.44 95 SER A C 1
ATOM 751 O O . SER A 1 95 ? -0.260 4.697 -10.514 1.00 50.44 95 SER A O 1
ATOM 753 N N . GLY A 1 96 ? 1.700 4.610 -9.417 1.00 54.72 96 GLY A N 1
ATOM 754 C CA . GLY A 1 96 ? 1.337 3.466 -8.594 1.00 54.72 96 GLY A CA 1
ATOM 755 C C . GLY A 1 96 ? 0.344 3.949 -7.545 1.00 54.72 96 GLY A C 1
ATOM 756 O O . GLY A 1 96 ? 0.678 4.811 -6.730 1.00 54.72 96 GLY A O 1
ATOM 757 N N . PHE A 1 97 ? -0.881 3.440 -7.599 1.00 58.41 97 PHE A N 1
ATOM 758 C CA . PHE A 1 97 ? -1.910 3.792 -6.632 1.00 58.41 97 PHE A CA 1
ATOM 759 C C . PHE A 1 97 ? -1.709 2.982 -5.351 1.00 58.41 97 PHE A C 1
ATOM 761 O O . PHE A 1 97 ? -1.566 1.756 -5.381 1.00 58.41 97 PHE A O 1
ATOM 768 N N . LEU A 1 98 ? -1.720 3.675 -4.215 1.00 61.88 98 LEU A N 1
ATOM 769 C CA . LEU A 1 98 ? -1.787 3.069 -2.897 1.00 61.88 98 LEU A CA 1
ATOM 770 C C . LEU A 1 98 ? -3.248 2.993 -2.466 1.00 61.88 98 LEU A C 1
ATOM 772 O O . LEU A 1 98 ? -3.890 4.026 -2.288 1.00 61.88 98 LEU A O 1
ATOM 776 N N . LEU A 1 99 ? -3.759 1.782 -2.285 1.00 71.62 99 LEU A N 1
ATOM 777 C CA . LEU A 1 99 ? -5.065 1.521 -1.702 1.00 71.62 99 LEU A CA 1
ATOM 778 C C . LEU A 1 99 ? -4.885 1.234 -0.209 1.00 71.62 99 LEU A C 1
ATOM 780 O O . LEU A 1 99 ? -4.249 0.265 0.199 1.00 71.62 99 LEU A O 1
ATOM 784 N N . LEU A 1 100 ? -5.449 2.098 0.617 1.00 71.50 100 LEU A N 1
ATOM 785 C CA . LEU A 1 100 ? -5.375 2.038 2.069 1.00 71.50 100 LEU A CA 1
ATOM 786 C C . LEU A 1 100 ? -6.728 1.563 2.590 1.00 71.50 100 LEU A C 1
ATOM 788 O O . LEU A 1 100 ? -7.742 2.226 2.349 1.00 71.50 100 LEU A O 1
ATOM 792 N N . VAL A 1 101 ? -6.751 0.415 3.266 1.00 74.00 101 VAL A N 1
ATOM 793 C CA . VAL A 1 101 ? -7.995 -0.253 3.663 1.00 74.00 101 VAL A CA 1
ATOM 794 C C . VAL A 1 101 ? -8.148 -0.233 5.181 1.00 74.00 101 VAL A C 1
ATOM 796 O O . VAL A 1 101 ? -7.280 -0.687 5.936 1.00 74.00 101 VAL A O 1
ATOM 799 N N . ASN A 1 102 ? -9.293 0.277 5.630 1.00 65.31 102 ASN A N 1
ATOM 800 C CA . ASN A 1 102 ? -9.719 0.171 7.019 1.00 65.31 102 ASN A CA 1
ATOM 801 C C . ASN A 1 102 ? -10.502 -1.134 7.199 1.00 65.31 102 ASN A C 1
ATOM 803 O O . ASN A 1 102 ? -11.574 -1.291 6.619 1.00 65.31 102 ASN A O 1
ATOM 807 N N . GLY A 1 103 ? -9.950 -2.067 7.971 1.00 51.69 103 GLY A N 1
ATOM 808 C CA . GLY A 1 103 ? -10.690 -3.199 8.511 1.00 51.69 103 GLY A CA 1
ATOM 809 C C . GLY A 1 103 ? -11.601 -2.672 9.610 1.00 51.69 103 GLY A C 1
ATOM 810 O O . GLY A 1 103 ? -11.137 -1.946 10.490 1.00 51.69 103 GLY A O 1
ATOM 811 N N . HIS A 1 104 ? -12.888 -2.969 9.497 1.00 46.41 104 HIS A N 1
ATOM 812 C CA . HIS A 1 104 ? -13.878 -2.710 10.532 1.00 46.41 104 HIS A CA 1
ATOM 813 C C . HIS A 1 104 ? -14.266 -4.033 11.188 1.00 46.41 104 HIS A C 1
ATOM 815 O O . HIS A 1 104 ? -14.212 -5.062 10.475 1.00 46.41 104 HIS A O 1
#

Foldseek 3Di:
DDADDPVVPDPVVVVCVVVVQKGKDFLVDQDPAAFQQFQEKEKAQCLLQDDPVRCVVSLVSRCRNHNNSHYHYDHDPPNNPNCPVCCVVDVDDDTTMMIGGHDD

InterPro domains:
  IPR029063 S-adenosyl-L-methionine-dependent methyltransferase superfamily [G3DSA:3.40.50.150] (1-92)
  IPR044689 Pectin methyltransferase CGR2/3 [PTHR34208] (1-94)

pLDDT: mean 73.73, std 16.52, range [36.28, 93.69]

Mean predicted aligned error: 9.65 Å

Sequence (104 aa):
VEPYDIEDADRNCKALVRKGIVRVADIKFPLPYRPKSFSHIIVSDALDYMSPKYLNKTLPELIRVSADGVIILTGYPGQRRAKVAQLSKFGRPVSGFLLLVNGH

Solvent-accessible surface area (backbone atoms only — not comparable to full-atom values): 6246 Å² total; per-residue (Å²): 133,82,78,55,92,57,87,91,53,55,72,67,59,53,50,36,40,74,70,63,48,34,46,54,43,54,71,92,47,86,74,94,64,58,72,46,70,21,42,35,37,38,32,42,44,40,64,44,73,44,53,73,72,53,47,66,65,44,47,64,57,56,45,43,29,18,57,71,65,44,71,47,77,37,58,67,94,85,46,76,63,51,58,72,87,47,59,83,78,44,96,62,86,86,74,49,46,30,44,36,32,57,77,128

Nearest PDB structures (foldseek):
  5eo3-assembly3_A  TM=4.480E-01  e=4.180E-01  Homo sapiens
  6ym9-assembly1_B  TM=4.556E-01  e=5.485E-01  Mycobacterium tuberculosis CDC1551
  3wxm-assembly3_F  TM=4.162E-01  e=4.180E-01  Aeropyrum pernix K1
  1of1-assembly1_A  TM=2.301E-01  e=3.434E+00  Human alphaherpesvirus 1 strain 17